Protein AF-A0A2N0KQB1-F1 (afdb_monomer_lite)

Radius of gyration: 25.18 Å; chains: 1; bounding box: 61×57×62 Å

Structure (mmCIF, N/CA/C/O backbone):
data_AF-A0A2N0KQB1-F1
#
_entry.id   AF-A0A2N0KQB1-F1
#
loop_
_atom_site.group_PDB
_atom_site.id
_atom_site.type_symbol
_atom_site.label_atom_id
_atom_site.label_alt_id
_atom_site.label_comp_id
_atom_site.label_asym_id
_atom_site.label_entity_id
_atom_site.label_seq_id
_atom_site.pdbx_PDB_ins_code
_atom_site.Cartn_x
_atom_site.Cartn_y
_atom_site.Cartn_z
_atom_site.occupancy
_atom_site.B_iso_or_equiv
_atom_site.auth_seq_id
_atom_site.auth_comp_id
_atom_site.auth_asym_id
_atom_site.auth_atom_id
_atom_site.pdbx_PDB_model_num
ATOM 1 N N . MET A 1 1 ? -44.706 -20.483 21.835 1.00 36.12 1 MET A N 1
ATOM 2 C CA . MET A 1 1 ? -44.426 -20.072 23.225 1.00 36.12 1 MET A CA 1
ATOM 3 C C . MET A 1 1 ? -43.318 -19.043 23.168 1.00 36.12 1 MET A C 1
ATOM 5 O O . MET A 1 1 ? -42.240 -19.328 22.676 1.00 36.12 1 MET A O 1
ATOM 9 N N . THR A 1 2 ? -43.700 -17.826 23.517 1.00 39.50 2 THR A N 1
ATOM 10 C CA . THR A 1 2 ? -42.968 -16.557 23.516 1.00 39.50 2 THR A CA 1
ATOM 11 C C . THR A 1 2 ? -41.917 -16.490 24.617 1.00 39.50 2 THR A C 1
ATOM 13 O O . THR A 1 2 ? -42.278 -16.836 25.734 1.00 39.50 2 THR A O 1
ATOM 16 N N . GLN A 1 3 ? -40.723 -15.963 24.325 1.00 34.34 3 GLN A N 1
ATOM 17 C CA . GLN A 1 3 ? -39.882 -15.049 25.136 1.00 34.34 3 GLN A CA 1
ATOM 18 C C . GLN A 1 3 ? -38.709 -14.622 24.227 1.00 34.34 3 GLN A C 1
ATOM 20 O O . GLN A 1 3 ? -38.193 -15.463 23.505 1.00 34.34 3 GLN A O 1
ATOM 25 N N . GLY A 1 4 ? -38.220 -13.390 24.140 1.00 28.53 4 GLY A N 1
ATOM 26 C CA . GLY A 1 4 ? -38.556 -12.108 24.743 1.00 28.53 4 GLY A CA 1
ATOM 27 C C . GLY A 1 4 ? -37.581 -11.099 24.120 1.00 28.53 4 GLY A C 1
ATOM 28 O O . GLY A 1 4 ? -36.379 -11.347 24.085 1.00 28.53 4 GLY A O 1
ATOM 29 N N . VAL A 1 5 ? -38.109 -10.020 23.550 1.00 35.59 5 VAL A N 1
ATOM 30 C CA . VAL A 1 5 ? -37.337 -8.898 23.003 1.00 35.59 5 VAL A CA 1
ATOM 31 C C . VAL A 1 5 ? -36.654 -8.188 24.173 1.00 35.59 5 VAL A C 1
ATOM 33 O O . VAL A 1 5 ? -37.343 -7.775 25.103 1.00 35.59 5 VAL A O 1
ATOM 36 N N . VAL A 1 6 ? -35.326 -8.048 24.143 1.00 33.69 6 VAL A N 1
ATOM 37 C CA . VAL A 1 6 ? -34.605 -7.140 25.048 1.00 33.69 6 VAL A CA 1
ATOM 38 C C . VAL A 1 6 ? -34.333 -5.856 24.277 1.00 33.69 6 VAL A C 1
ATOM 40 O O . VAL A 1 6 ? -33.402 -5.758 23.484 1.00 33.69 6 VAL A O 1
ATOM 43 N N . SER A 1 7 ? -35.223 -4.896 24.492 1.00 35.75 7 SER A N 1
ATOM 44 C CA . SER A 1 7 ? -35.049 -3.479 24.202 1.00 35.75 7 SER A CA 1
ATOM 45 C C . SER A 1 7 ? -33.906 -2.924 25.057 1.00 35.75 7 SER A C 1
ATOM 47 O O . SER A 1 7 ? -34.024 -2.869 26.280 1.00 35.75 7 SER A O 1
ATOM 49 N N . GLY A 1 8 ? -32.811 -2.526 24.413 1.00 29.34 8 GLY A N 1
ATOM 50 C CA . GLY A 1 8 ? -31.720 -1.758 25.011 1.00 29.34 8 GLY A CA 1
ATOM 51 C C . GLY A 1 8 ? -31.756 -0.307 24.541 1.00 29.34 8 GLY A C 1
ATOM 52 O O . GLY A 1 8 ? -30.810 0.156 23.919 1.00 29.34 8 GLY A O 1
ATOM 53 N N . GLU A 1 9 ? -32.859 0.397 24.789 1.00 43.22 9 GLU A N 1
ATOM 54 C CA . GLU A 1 9 ? -32.898 1.861 24.756 1.00 43.22 9 GLU A CA 1
ATOM 55 C C . GLU A 1 9 ? -32.740 2.352 26.194 1.00 43.22 9 GLU A C 1
ATOM 57 O O . GLU A 1 9 ? -33.656 2.150 26.983 1.00 43.22 9 GLU A O 1
ATOM 62 N N . SER A 1 10 ? -31.600 2.965 26.537 1.00 43.97 10 SER A N 1
ATOM 63 C CA . SER A 1 10 ? -31.513 4.072 27.511 1.00 43.97 10 SER A CA 1
ATOM 64 C C . SER A 1 10 ? -30.061 4.336 27.934 1.00 43.97 10 SER A C 1
ATOM 66 O O . SER A 1 10 ? -29.591 3.757 28.912 1.00 43.97 10 SER A O 1
ATOM 68 N N . SER A 1 11 ? -29.370 5.248 27.244 1.00 41.12 11 SER A N 1
ATOM 69 C CA . SER A 1 11 ? -28.324 6.085 27.875 1.00 41.12 11 SER A CA 1
ATOM 70 C C . SER A 1 11 ? -27.882 7.310 27.057 1.00 41.12 11 SER A C 1
ATOM 72 O O . SER A 1 11 ? -27.055 8.063 27.545 1.00 41.12 11 SER A O 1
ATOM 74 N N . ASN A 1 12 ? -28.423 7.572 25.859 1.00 51.03 12 ASN A N 1
ATOM 75 C CA . ASN A 1 12 ? -27.860 8.584 24.944 1.00 51.03 12 ASN A CA 1
ATOM 76 C C . ASN A 1 12 ? -28.598 9.946 24.916 1.00 51.03 12 ASN A C 1
ATOM 78 O O . ASN A 1 12 ? -28.389 10.745 24.007 1.00 51.03 12 ASN A O 1
ATOM 82 N N . SER A 1 13 ? -29.530 10.206 25.843 1.00 50.31 13 SER A N 1
ATOM 83 C CA . SER A 1 13 ? -30.326 11.450 25.828 1.00 50.31 13 SER A CA 1
ATOM 84 C C . SER A 1 13 ? -29.711 12.594 26.638 1.00 50.31 13 SER A C 1
ATOM 86 O O . SER A 1 13 ? -30.027 13.744 26.363 1.00 50.31 13 SER A O 1
ATOM 88 N N . GLY A 1 14 ? -28.865 12.295 27.631 1.00 55.00 14 GLY A N 1
ATOM 89 C CA . GLY A 1 14 ? -28.216 13.308 28.475 1.00 55.00 14 GLY A CA 1
ATOM 90 C C . GLY A 1 14 ? -27.102 14.049 27.736 1.00 55.00 14 GLY A C 1
ATOM 91 O O . GLY A 1 14 ? -27.142 15.271 27.634 1.00 55.00 14 GLY A O 1
ATOM 92 N N . ASP A 1 15 ? -26.186 13.296 27.126 1.00 62.34 15 ASP A N 1
ATOM 93 C CA . ASP A 1 15 ? -25.008 13.838 26.433 1.00 62.34 15 ASP A CA 1
ATOM 94 C C . ASP A 1 15 ? -25.387 14.721 25.231 1.00 62.34 15 ASP A C 1
ATOM 96 O O . ASP A 1 15 ? -24.723 15.708 24.925 1.00 62.34 15 ASP A O 1
ATOM 100 N N . ARG A 1 16 ? -26.506 14.411 24.564 1.00 65.81 16 ARG A N 1
ATOM 101 C CA . ARG A 1 16 ? -26.994 15.174 23.407 1.00 65.81 16 ARG A CA 1
ATOM 102 C C . ARG A 1 16 ? -27.535 16.557 23.767 1.00 65.81 16 ARG A C 1
ATOM 104 O O . ARG A 1 16 ? -27.381 17.473 22.964 1.00 65.81 16 ARG A O 1
ATOM 111 N N . GLU A 1 17 ? -28.156 16.719 24.935 1.00 69.19 17 GLU A N 1
ATOM 112 C CA . GLU A 1 17 ? -28.650 18.032 25.377 1.00 69.19 17 GLU A CA 1
ATOM 113 C C . GLU A 1 17 ? -27.510 18.916 25.902 1.00 69.19 17 GLU A C 1
ATOM 115 O O . GLU A 1 17 ? -27.497 20.113 25.627 1.00 69.19 17 GLU A O 1
ATOM 120 N N . GLU A 1 18 ? -26.501 18.336 26.558 1.00 76.00 18 GLU A N 1
ATOM 121 C CA . GLU A 1 18 ? -25.316 19.084 27.007 1.00 76.00 18 GLU A CA 1
ATOM 122 C C . GLU A 1 18 ? -24.511 19.640 25.817 1.00 76.00 18 GLU A C 1
ATOM 124 O O . GLU A 1 18 ? -24.230 20.838 25.748 1.00 76.00 18 GLU A O 1
ATOM 129 N N . ILE A 1 19 ? -24.249 18.807 24.802 1.00 73.50 19 ILE A N 1
ATOM 130 C CA . ILE A 1 19 ? -23.576 19.227 23.560 1.00 73.50 19 ILE A CA 1
ATOM 131 C C . ILE A 1 19 ? -24.385 20.306 22.829 1.00 73.50 19 ILE A C 1
ATOM 133 O O . ILE A 1 19 ? -23.821 21.255 22.279 1.00 73.50 19 ILE A O 1
ATOM 137 N N . ARG A 1 20 ? -25.717 20.189 22.824 1.00 77.06 20 ARG A N 1
ATOM 138 C CA . ARG A 1 20 ? -26.603 21.175 22.199 1.00 77.06 20 ARG A CA 1
ATOM 139 C C . ARG A 1 20 ? -26.461 22.547 22.850 1.00 77.06 20 ARG A C 1
ATOM 141 O O . ARG A 1 20 ? -26.372 23.543 22.131 1.00 77.06 20 ARG A O 1
ATOM 148 N N . GLU A 1 21 ? -26.419 22.606 24.179 1.00 80.38 21 GLU A N 1
ATOM 149 C CA . GLU A 1 21 ? -26.224 23.863 24.903 1.00 80.38 21 GLU A CA 1
ATOM 150 C C . GLU A 1 21 ? -24.864 24.501 24.604 1.00 80.38 21 GLU A C 1
ATOM 152 O O . GLU A 1 21 ? -24.783 25.716 24.402 1.00 80.38 21 GLU A O 1
ATOM 157 N N . ASP A 1 22 ? -23.803 23.700 24.533 1.00 81.62 22 ASP A N 1
ATOM 158 C CA . ASP A 1 22 ? -22.451 24.202 24.283 1.00 81.62 22 ASP A CA 1
ATOM 159 C C . ASP A 1 22 ? -22.266 24.711 22.849 1.00 81.62 22 ASP A C 1
ATOM 161 O O . ASP A 1 22 ? -21.673 25.775 22.637 1.00 81.62 22 ASP A O 1
ATOM 165 N N . VAL A 1 23 ? -22.848 24.025 21.860 1.00 79.25 23 VAL A N 1
ATOM 166 C CA . VAL A 1 23 ? -22.847 24.479 20.461 1.00 79.25 23 VAL A CA 1
ATOM 167 C C . VAL A 1 23 ? -23.641 25.777 20.306 1.00 79.25 23 VAL A C 1
ATOM 169 O O . VAL A 1 23 ? -23.183 26.694 19.623 1.00 79.25 23 VAL A O 1
ATOM 172 N N . VAL A 1 24 ? -24.798 25.906 20.968 1.00 82.44 24 VAL A N 1
ATOM 173 C CA . VAL A 1 24 ? -25.589 27.148 20.937 1.00 82.44 24 VAL A CA 1
ATOM 174 C C . VAL A 1 24 ? -24.800 28.312 21.543 1.00 82.44 24 VAL A C 1
ATOM 176 O O . VAL A 1 24 ? -24.679 29.351 20.894 1.00 82.44 24 VAL A O 1
ATOM 179 N N . LYS A 1 25 ? -24.173 28.129 22.714 1.00 84.06 25 LYS A N 1
ATOM 180 C CA . LYS A 1 25 ? -23.324 29.163 23.339 1.00 84.06 25 LYS A CA 1
ATOM 181 C C . LYS A 1 25 ? -22.160 29.575 22.435 1.00 84.06 25 LYS A C 1
ATOM 183 O O . LYS A 1 25 ? -21.855 30.764 22.324 1.00 84.06 25 LYS A O 1
ATOM 188 N N . ALA A 1 26 ? -21.513 28.614 21.773 1.00 83.94 26 ALA A N 1
ATOM 189 C CA . ALA A 1 26 ? -20.423 28.893 20.845 1.00 83.94 26 ALA A CA 1
ATOM 190 C C . ALA A 1 26 ? -20.900 29.717 19.638 1.00 83.94 26 ALA A C 1
ATOM 192 O O . ALA A 1 26 ? -20.268 30.716 19.295 1.00 83.94 26 ALA A O 1
ATOM 193 N N . LEU A 1 27 ? -22.035 29.365 19.031 1.00 81.62 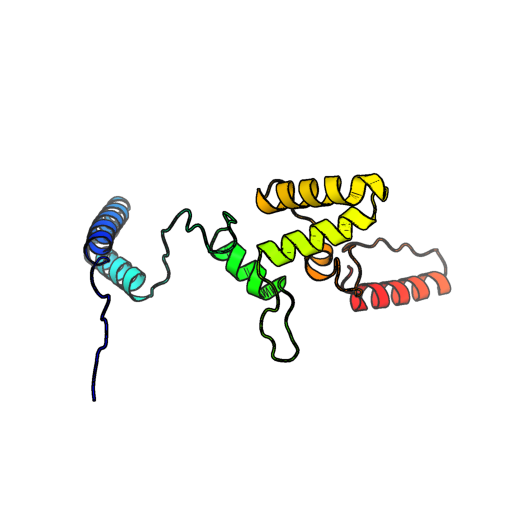27 LEU A N 1
ATOM 194 C CA . LEU A 1 27 ? -22.600 30.093 17.889 1.00 81.62 27 LEU A CA 1
ATOM 195 C C . LEU A 1 27 ? -23.044 31.514 18.268 1.00 81.62 27 LEU A C 1
ATOM 197 O O . LEU A 1 27 ? -22.769 32.466 17.532 1.00 81.62 27 LEU A O 1
ATOM 201 N N . GLU A 1 28 ? -23.653 31.680 19.441 1.00 84.62 28 GLU A N 1
ATOM 202 C CA . GLU A 1 28 ? -24.028 32.995 19.968 1.00 84.62 28 GLU A CA 1
ATOM 203 C C . GLU A 1 28 ? -22.799 33.876 20.233 1.00 84.62 28 GLU A C 1
ATOM 205 O O . GLU A 1 28 ? -22.821 35.070 19.929 1.00 84.62 28 GLU A O 1
ATOM 210 N N . SER A 1 29 ? -21.688 33.295 20.705 1.00 83.00 29 SER A N 1
ATOM 211 C CA . SER A 1 29 ? -20.432 34.030 20.932 1.00 83.00 29 SER A CA 1
ATOM 212 C C . SER A 1 29 ? -19.804 34.606 19.653 1.00 83.00 29 SER A C 1
ATOM 214 O O . SER A 1 29 ? -19.062 35.586 19.717 1.00 83.00 29 SER A O 1
ATOM 216 N N . VAL A 1 30 ? -20.143 34.044 18.487 1.00 85.44 30 VAL A N 1
ATOM 217 C CA . VAL A 1 30 ? -19.701 34.510 17.159 1.00 85.44 30 VAL A CA 1
ATOM 218 C C . VAL A 1 30 ? -20.743 35.448 16.515 1.00 85.44 30 VAL A C 1
ATOM 220 O O . VAL A 1 30 ? -20.554 35.936 15.402 1.00 85.44 30 VAL A O 1
ATOM 223 N N . GLY A 1 31 ? -21.829 35.770 17.231 1.00 83.56 31 GLY A N 1
ATOM 224 C CA . GLY A 1 31 ? -22.858 36.724 16.806 1.00 83.56 31 GLY A CA 1
ATOM 225 C C . GLY A 1 31 ? -23.996 36.116 15.985 1.00 83.56 31 GLY A C 1
ATOM 226 O O . GLY A 1 31 ? -24.745 36.857 15.345 1.00 83.56 31 GLY A O 1
ATOM 227 N N . VAL A 1 32 ? -24.149 34.789 15.985 1.00 83.06 32 VAL A N 1
ATOM 228 C CA . VAL A 1 32 ? -25.314 34.129 15.383 1.00 83.06 32 VAL A CA 1
ATOM 229 C C . VAL A 1 32 ? -26.519 34.321 16.305 1.00 83.06 32 VAL A C 1
ATOM 231 O O . VAL A 1 32 ? -26.445 34.052 17.500 1.00 83.06 32 VAL A O 1
ATOM 234 N N . SER A 1 33 ? -27.646 34.792 15.767 1.00 79.94 33 SER A N 1
ATOM 235 C CA . SER A 1 33 ? -28.880 34.962 16.547 1.00 79.94 33 SER A CA 1
ATOM 236 C C . SER A 1 33 ? -29.386 33.624 17.093 1.00 79.94 33 SER A C 1
ATOM 238 O O . SER A 1 33 ? -29.412 32.647 16.341 1.00 79.94 33 SER A O 1
ATOM 240 N N . GLY A 1 34 ? -29.874 33.602 18.337 1.00 74.69 34 GLY A N 1
ATOM 241 C CA . GLY A 1 34 ? -30.288 32.378 19.038 1.00 74.69 34 GLY A CA 1
ATOM 242 C C . GLY A 1 34 ? -31.294 31.499 18.282 1.00 74.69 34 GLY A C 1
ATOM 243 O O . GLY A 1 34 ? -31.187 30.278 18.320 1.00 74.69 34 GLY A O 1
ATOM 244 N N . GLU A 1 35 ? -32.213 32.085 17.504 1.00 76.38 35 GLU A N 1
ATOM 245 C CA . GLU A 1 35 ? -33.152 31.317 16.664 1.00 76.38 35 GLU A CA 1
ATOM 246 C C . GLU A 1 35 ? -32.443 30.543 15.540 1.00 76.38 35 GLU A C 1
ATOM 248 O O . GLU A 1 35 ? -32.752 29.380 15.283 1.00 76.38 35 GLU A O 1
ATOM 253 N N . VAL A 1 36 ? -31.455 31.171 14.898 1.00 75.12 36 VAL A N 1
ATOM 254 C CA . VAL A 1 36 ? -30.655 30.558 13.828 1.00 75.12 36 VAL A CA 1
ATOM 255 C C . VAL A 1 36 ? -29.680 29.537 14.409 1.00 75.12 36 VAL A C 1
ATOM 257 O O . VAL A 1 36 ? -29.520 28.465 13.831 1.00 75.12 36 VAL A O 1
ATOM 260 N N . ALA A 1 37 ? -29.078 29.827 15.566 1.00 77.00 37 ALA A N 1
ATOM 261 C CA . ALA A 1 37 ? -28.216 28.884 16.272 1.00 77.00 37 ALA A CA 1
ATOM 262 C C . ALA A 1 37 ? -28.993 27.618 16.667 1.00 77.00 37 ALA A C 1
ATOM 264 O O . ALA A 1 37 ? -28.566 26.514 16.346 1.00 77.00 37 ALA A O 1
ATOM 265 N N . ALA A 1 38 ? -30.180 27.765 17.263 1.00 74.56 38 ALA A N 1
ATOM 266 C CA . ALA A 1 38 ? -31.028 26.637 17.642 1.00 74.56 38 ALA A CA 1
ATOM 267 C C . ALA A 1 38 ? -31.496 25.815 16.429 1.00 74.56 38 ALA A C 1
ATOM 269 O O . ALA A 1 38 ? -31.471 24.586 16.476 1.00 74.56 38 ALA A O 1
ATOM 270 N N . ALA A 1 39 ? -31.888 26.472 15.331 1.00 75.44 39 ALA A N 1
ATOM 271 C CA . ALA A 1 39 ? -32.291 25.788 14.103 1.00 75.44 39 ALA A CA 1
ATOM 272 C C . ALA A 1 39 ? -31.130 25.002 13.468 1.00 75.44 39 ALA A C 1
ATOM 274 O O . ALA A 1 39 ? -31.322 23.861 13.040 1.00 75.44 39 ALA A O 1
ATOM 275 N N . LEU A 1 40 ? -29.923 25.578 13.445 1.00 71.00 40 LEU A N 1
ATOM 276 C CA . LEU A 1 40 ? -28.731 24.929 12.903 1.00 71.00 40 LEU A CA 1
ATOM 277 C C . LEU A 1 40 ? -28.319 23.729 13.762 1.00 71.00 40 LEU A C 1
ATOM 279 O O . LEU A 1 40 ? -28.100 22.649 13.223 1.00 71.00 40 LEU A O 1
ATOM 283 N N . THR A 1 41 ? -28.294 23.881 15.089 1.00 75.06 41 THR A N 1
ATOM 284 C CA . THR A 1 41 ? -27.963 22.788 16.012 1.00 75.06 41 THR A CA 1
ATOM 285 C C . THR A 1 41 ? -28.976 21.647 15.921 1.00 75.06 41 THR A C 1
ATOM 287 O O . THR A 1 41 ? -28.574 20.490 15.865 1.00 75.06 41 THR A O 1
ATOM 290 N N . ASN A 1 42 ? -30.279 21.945 15.825 1.00 75.19 42 ASN A N 1
ATOM 291 C CA . ASN A 1 42 ? -31.305 20.915 15.614 1.00 75.19 42 ASN A CA 1
ATOM 292 C C . ASN A 1 42 ? -31.095 20.181 14.289 1.00 75.19 42 ASN A C 1
ATOM 294 O O . ASN A 1 42 ? -31.122 18.959 14.264 1.00 75.19 42 ASN A O 1
ATOM 298 N N . THR A 1 43 ? -30.812 20.917 13.211 1.00 74.12 43 THR A N 1
ATOM 299 C CA . THR A 1 43 ? -30.548 20.321 11.893 1.00 74.12 43 THR A CA 1
ATOM 300 C C . THR A 1 43 ? -29.315 19.418 11.934 1.00 74.12 43 THR A C 1
ATOM 302 O O . THR A 1 43 ? -29.347 18.314 11.406 1.00 74.12 43 THR A O 1
ATOM 305 N N . ILE A 1 44 ? -28.243 19.851 12.600 1.00 69.69 44 ILE A N 1
ATOM 306 C CA . ILE A 1 44 ? -27.004 19.081 12.758 1.00 69.69 44 ILE A CA 1
ATOM 307 C C . ILE A 1 44 ? -27.259 17.795 13.560 1.00 69.69 44 ILE A C 1
ATOM 309 O O . ILE A 1 44 ? -26.864 16.714 13.126 1.00 69.69 44 ILE A O 1
ATOM 313 N N . LEU A 1 45 ? -27.977 17.887 14.684 1.00 68.69 45 LEU A N 1
ATOM 314 C CA . LEU A 1 45 ? -28.296 16.739 15.539 1.00 68.69 45 LEU A CA 1
ATOM 315 C C . LEU A 1 45 ? -29.293 15.762 14.887 1.00 68.69 45 LEU 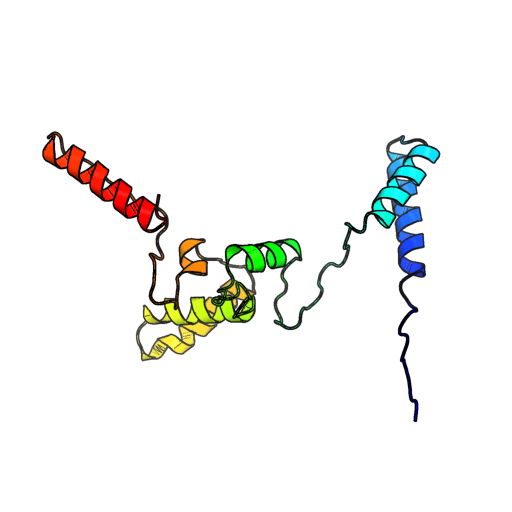A C 1
ATOM 317 O O . LEU A 1 45 ? -29.180 14.554 15.092 1.00 68.69 45 LEU A O 1
ATOM 321 N N . GLU A 1 46 ? -30.241 16.261 14.089 1.00 67.38 46 GLU A N 1
ATOM 322 C CA . GLU A 1 46 ? -31.199 15.448 13.325 1.00 67.38 46 GLU A CA 1
ATOM 323 C C . GLU A 1 46 ? -30.570 14.818 12.074 1.00 67.38 46 GLU A C 1
ATOM 325 O O . GLU A 1 46 ? -30.942 13.707 11.701 1.00 67.38 46 GLU A O 1
ATOM 330 N N . SER A 1 47 ? -29.597 15.489 11.446 1.00 60.34 47 SER A N 1
ATOM 331 C CA . SER A 1 47 ? -28.887 14.981 10.262 1.00 60.34 47 SER A CA 1
ATOM 332 C C . SER A 1 47 ? -27.936 13.816 10.558 1.00 60.34 47 SER A C 1
ATOM 334 O O . SER A 1 47 ? -27.541 13.110 9.637 1.00 60.34 47 SER A O 1
ATOM 336 N N . GLY A 1 48 ? -27.609 13.566 11.833 1.00 53.44 48 GLY A N 1
ATOM 337 C CA . GLY A 1 48 ? -26.876 12.373 12.266 1.00 53.44 48 GLY A CA 1
ATOM 338 C C . GLY A 1 48 ? -25.390 12.321 11.886 1.00 53.44 48 GLY A C 1
ATOM 339 O O . GLY A 1 48 ? -24.784 11.268 12.043 1.00 53.44 48 GLY A O 1
ATOM 340 N N . GLU A 1 49 ? -24.788 13.420 11.419 1.00 51.03 49 GLU A N 1
ATOM 341 C CA . GLU A 1 49 ? -23.432 13.424 10.832 1.00 51.03 49 GLU A CA 1
ATOM 342 C C . GLU A 1 49 ? -22.325 14.018 11.721 1.00 51.03 49 GLU A C 1
ATOM 344 O O . GLU A 1 49 ? -21.286 14.444 11.218 1.00 51.03 49 GLU A O 1
ATOM 349 N N . ILE A 1 50 ? -22.484 14.028 13.047 1.00 48.34 50 ILE A N 1
ATOM 350 C CA . ILE A 1 50 ? -21.345 14.307 13.934 1.00 48.34 50 ILE A CA 1
ATOM 351 C C . ILE A 1 50 ? -21.190 13.177 14.948 1.00 48.34 50 ILE A C 1
ATOM 353 O O . ILE A 1 50 ? -21.779 13.200 16.028 1.00 48.34 50 ILE A O 1
ATOM 357 N N . ASP A 1 51 ? -20.379 12.187 14.580 1.00 49.09 51 ASP A N 1
ATOM 358 C CA . ASP A 1 51 ? -19.795 11.246 15.532 1.00 49.09 51 ASP A CA 1
ATOM 359 C C . ASP A 1 51 ? -18.610 11.944 16.213 1.00 49.09 51 ASP A C 1
ATOM 361 O O . ASP A 1 51 ? -17.525 12.082 15.646 1.00 49.09 51 ASP A O 1
ATOM 365 N N . VAL A 1 52 ? -18.846 12.484 17.410 1.00 46.81 52 VAL A N 1
ATOM 366 C CA . VAL A 1 52 ? -17.772 12.929 18.305 1.00 46.81 52 VAL A CA 1
ATOM 367 C C . VAL A 1 52 ? -17.452 11.762 19.231 1.00 46.81 52 VAL A C 1
ATOM 369 O O . VAL A 1 52 ? -17.833 11.759 20.399 1.00 46.81 52 VAL A O 1
ATOM 372 N N . SER A 1 53 ? -16.772 10.742 18.716 1.00 46.28 53 SER A N 1
ATOM 373 C CA . SER A 1 53 ? -16.131 9.747 19.570 1.00 46.28 53 SER A CA 1
ATOM 374 C C . SER A 1 53 ? -14.674 9.555 19.161 1.00 46.28 53 SER A C 1
ATOM 376 O O . SER A 1 53 ? -14.299 8.691 18.375 1.00 46.28 53 SER A O 1
ATOM 378 N N . ASP A 1 54 ? -13.818 10.400 19.744 1.00 50.97 54 ASP A N 1
ATOM 379 C CA . ASP A 1 54 ? -12.385 10.146 19.780 1.00 50.97 54 ASP A CA 1
ATOM 380 C C . ASP A 1 54 ? -12.158 8.800 20.489 1.00 50.97 54 ASP A C 1
ATOM 382 O O . ASP A 1 54 ? -12.358 8.655 21.697 1.00 50.97 54 ASP A O 1
ATOM 386 N N . ASN A 1 55 ? -11.693 7.830 19.699 1.00 50.34 55 ASN A N 1
ATOM 387 C CA . ASN A 1 55 ? -11.145 6.542 20.113 1.00 50.34 55 ASN A CA 1
ATOM 388 C C . ASN A 1 55 ? -12.171 5.451 20.488 1.00 50.34 55 ASN A C 1
ATOM 390 O O . ASN A 1 55 ? -12.101 4.847 21.562 1.00 50.34 55 ASN A O 1
ATOM 394 N N . GLN A 1 56 ? -13.065 5.097 19.559 1.00 51.25 56 GLN A N 1
ATOM 395 C CA . GLN A 1 56 ? -13.640 3.751 19.576 1.00 51.25 56 GLN A CA 1
ATOM 396 C C . GLN A 1 56 ? -12.533 2.739 19.246 1.00 51.25 56 GLN A C 1
ATOM 398 O O . GLN A 1 56 ? -11.992 2.705 18.143 1.00 51.25 56 GLN A O 1
ATOM 403 N N . ILE A 1 57 ? -12.154 1.904 20.216 1.00 49.38 57 ILE A N 1
ATOM 404 C CA . ILE A 1 57 ? -11.365 0.703 19.929 1.00 49.38 57 ILE A CA 1
ATOM 405 C C . ILE A 1 57 ? -12.321 -0.264 19.230 1.00 49.38 57 ILE A C 1
ATOM 407 O O . ILE A 1 57 ? -13.109 -0.951 19.881 1.00 49.38 57 ILE A O 1
ATOM 411 N N . HIS A 1 58 ? -12.301 -0.273 17.898 1.00 59.06 58 HIS A N 1
ATOM 412 C CA . HIS A 1 58 ? -13.059 -1.253 17.127 1.00 59.06 58 HIS A CA 1
ATOM 413 C C . HIS A 1 58 ? -12.441 -2.648 17.309 1.00 59.06 58 HIS A C 1
ATOM 415 O O . HIS A 1 58 ? -11.316 -2.798 17.791 1.00 59.06 58 HIS A O 1
ATOM 421 N N . SER A 1 59 ? -13.186 -3.692 16.939 1.00 60.19 59 SER A N 1
ATOM 422 C CA . SER A 1 59 ? -12.829 -5.097 17.192 1.00 60.19 59 SER A CA 1
ATOM 423 C C . SER A 1 59 ? -11.480 -5.548 16.615 1.00 60.19 59 SER A C 1
ATOM 425 O O . SER A 1 59 ? -10.981 -6.589 17.027 1.00 60.19 59 SER A O 1
ATOM 427 N N . ASP A 1 60 ? -10.904 -4.776 15.691 1.00 65.75 60 ASP A N 1
ATOM 428 C CA . ASP A 1 60 ? -9.606 -5.013 15.046 1.00 65.75 60 ASP A CA 1
ATOM 429 C C . ASP A 1 60 ? -8.405 -4.447 15.832 1.00 65.75 60 ASP A C 1
ATOM 431 O O . ASP A 1 60 ? -7.268 -4.519 15.376 1.00 65.75 60 ASP A O 1
ATOM 435 N N . GLY A 1 61 ? -8.629 -3.851 17.011 1.00 71.38 61 GLY A N 1
ATOM 436 C CA . GLY A 1 61 ? -7.558 -3.396 17.904 1.00 71.38 61 GLY A CA 1
ATOM 437 C C . GLY A 1 61 ? -6.737 -2.208 17.384 1.00 71.38 61 GLY A C 1
ATOM 438 O O . GLY A 1 61 ? -5.723 -1.862 17.995 1.00 71.38 61 GLY A O 1
ATOM 439 N N . LEU A 1 62 ? -7.156 -1.569 16.286 1.00 86.25 62 LEU A N 1
ATOM 440 C CA . LEU A 1 62 ? -6.464 -0.432 15.679 1.00 86.25 62 LEU A CA 1
ATOM 441 C C . LEU A 1 62 ? -7.103 0.903 16.092 1.00 86.25 62 LEU A C 1
ATOM 443 O O . LEU A 1 62 ? -8.319 1.086 16.010 1.00 86.25 62 LEU A O 1
ATOM 447 N N . SER A 1 63 ? -6.273 1.881 16.464 1.00 87.75 63 SER A N 1
ATOM 448 C CA . SER A 1 63 ? -6.713 3.264 16.706 1.00 87.75 63 SER A CA 1
ATOM 449 C C . SER A 1 63 ? -6.773 4.022 15.371 1.00 87.75 63 SER A C 1
ATOM 451 O O . SER A 1 63 ? -5.862 4.761 15.002 1.00 87.75 63 SER A O 1
ATOM 453 N N . LEU A 1 64 ? -7.824 3.750 14.592 1.00 88.69 64 LEU A N 1
ATOM 454 C CA . LEU A 1 64 ? -8.129 4.409 13.317 1.00 88.69 64 LEU A CA 1
ATOM 455 C C . LEU A 1 64 ? -9.371 5.284 13.476 1.00 88.69 64 LEU A C 1
ATOM 457 O O . LEU A 1 64 ? -10.349 4.832 14.066 1.00 88.69 64 LEU A O 1
ATOM 461 N N . SER A 1 65 ? -9.352 6.485 12.891 1.00 90.94 65 SER A N 1
ATOM 462 C CA . SER A 1 65 ? -10.542 7.339 12.804 1.00 90.94 65 SER A CA 1
ATOM 463 C C . SER A 1 65 ? -11.597 6.751 11.865 1.00 90.94 65 SER A C 1
ATOM 465 O O . SER A 1 65 ? -11.267 5.997 10.943 1.00 90.94 65 SER A O 1
ATOM 467 N N . ASP A 1 66 ? -12.854 7.161 12.023 1.00 88.69 66 ASP A N 1
ATOM 468 C CA . ASP A 1 66 ? -13.958 6.677 11.184 1.00 88.69 66 ASP A CA 1
ATOM 469 C C . ASP A 1 66 ? -13.734 6.958 9.702 1.00 88.69 66 ASP A C 1
ATOM 471 O O . ASP A 1 66 ? -13.967 6.100 8.853 1.00 88.69 66 ASP A O 1
ATOM 475 N N . ASN A 1 67 ? -13.181 8.129 9.371 1.00 92.19 67 ASN A N 1
ATOM 476 C CA . ASN A 1 67 ? -12.826 8.448 7.992 1.00 92.19 67 ASN A CA 1
ATOM 477 C C . ASN A 1 67 ? -11.731 7.512 7.451 1.00 92.19 67 ASN A C 1
ATOM 479 O O . ASN A 1 67 ? -11.811 7.059 6.309 1.00 92.19 67 ASN A O 1
ATOM 483 N N . ALA A 1 68 ? -10.716 7.183 8.258 1.00 92.38 68 ALA A N 1
ATOM 484 C CA . ALA A 1 68 ? -9.688 6.230 7.846 1.00 92.38 68 ALA A CA 1
ATOM 485 C C . ALA A 1 68 ? -10.294 4.841 7.600 1.00 92.38 68 ALA A C 1
ATOM 487 O O . ALA A 1 68 ? -9.986 4.211 6.587 1.00 92.38 68 ALA A O 1
ATOM 488 N N . ARG A 1 69 ? -11.206 4.398 8.472 1.00 91.44 69 ARG A N 1
ATOM 489 C CA . ARG A 1 69 ? -11.932 3.127 8.331 1.00 91.44 69 ARG A CA 1
ATOM 490 C C . ARG A 1 69 ? -12.794 3.102 7.082 1.00 91.44 69 ARG A C 1
ATOM 492 O O . ARG A 1 69 ? -12.689 2.168 6.292 1.00 91.44 69 ARG A O 1
ATOM 499 N N . PHE A 1 70 ? -13.559 4.163 6.856 1.00 92.94 70 PHE A N 1
ATOM 500 C CA . PHE A 1 70 ? -14.367 4.333 5.658 1.00 92.94 70 PHE A CA 1
ATOM 501 C C . PHE A 1 70 ? -13.509 4.250 4.388 1.00 92.94 70 PHE A C 1
ATOM 503 O O . PHE A 1 70 ? -13.820 3.490 3.470 1.00 92.94 70 PHE A O 1
ATOM 510 N N . ILE A 1 71 ? -12.387 4.974 4.333 1.00 95.00 71 ILE A N 1
ATOM 511 C CA . ILE A 1 71 ? -11.479 4.948 3.178 1.00 95.00 71 ILE A CA 1
ATOM 512 C C . ILE A 1 71 ? -10.872 3.552 2.984 1.00 95.00 71 ILE A C 1
ATOM 514 O O . ILE A 1 71 ? -10.829 3.066 1.850 1.00 95.00 71 ILE A O 1
ATOM 518 N N . ILE A 1 72 ? -10.423 2.901 4.062 1.00 94.88 72 ILE A N 1
ATOM 519 C CA . ILE A 1 72 ? -9.882 1.536 4.026 1.00 94.88 72 ILE A CA 1
ATOM 520 C C . ILE A 1 72 ? -10.895 0.566 3.442 1.00 94.88 72 ILE A C 1
ATOM 522 O O . ILE A 1 72 ? -10.587 -0.117 2.462 1.00 94.88 72 ILE A O 1
ATOM 526 N N . GLU A 1 73 ? -12.119 0.578 3.953 1.00 93.31 73 GLU A N 1
ATOM 527 C CA . GLU A 1 73 ? -13.183 -0.295 3.480 1.00 93.31 73 GLU A CA 1
ATOM 528 C C . GLU A 1 73 ? -13.518 -0.056 2.005 1.00 93.31 73 GLU A C 1
ATOM 530 O O . GLU A 1 73 ? -13.667 -1.004 1.228 1.00 93.31 73 GLU A O 1
ATOM 535 N N . LYS A 1 74 ? -13.615 1.207 1.580 1.00 93.00 74 LYS A N 1
ATOM 536 C CA . LYS A 1 74 ? -14.008 1.537 0.204 1.00 93.00 74 LYS A CA 1
ATOM 537 C C . LYS A 1 74 ? -12.901 1.330 -0.826 1.00 93.00 74 LYS A C 1
ATOM 539 O O . LYS A 1 74 ? -13.225 1.149 -1.999 1.00 93.00 74 LYS A O 1
ATOM 544 N N . ARG A 1 75 ? -11.623 1.401 -0.442 1.00 93.69 75 ARG A N 1
ATOM 545 C CA . ARG A 1 75 ? -10.509 1.495 -1.408 1.00 93.69 75 ARG A CA 1
ATOM 546 C C . ARG A 1 75 ? -9.461 0.396 -1.286 1.00 93.69 75 ARG A C 1
ATOM 548 O O . ARG A 1 75 ? -8.811 0.115 -2.290 1.00 93.69 75 ARG A O 1
ATOM 555 N N . TYR A 1 76 ? -9.264 -0.180 -0.102 1.00 95.69 76 TYR A N 1
ATOM 556 C CA . TYR A 1 76 ? -8.084 -1.001 0.186 1.00 95.69 76 TYR A CA 1
ATOM 557 C C . TYR A 1 76 ? -8.398 -2.443 0.585 1.00 95.69 76 TYR A C 1
ATOM 559 O O . TYR A 1 76 ? -7.597 -3.324 0.274 1.00 95.69 76 TYR A O 1
ATOM 567 N N . LEU A 1 77 ? -9.539 -2.701 1.234 1.00 95.69 77 LEU A N 1
ATOM 568 C CA . LEU A 1 77 ? -9.932 -4.069 1.573 1.00 95.69 77 LEU A CA 1
ATOM 569 C C . LEU A 1 77 ? -10.210 -4.875 0.305 1.00 95.69 77 LEU A C 1
ATOM 571 O O . LEU A 1 77 ? -10.920 -4.428 -0.603 1.00 95.69 77 LEU A O 1
ATOM 575 N N . ARG A 1 78 ? -9.678 -6.096 0.260 1.00 94.25 78 ARG A N 1
ATOM 576 C CA . ARG A 1 78 ? -10.047 -7.067 -0.765 1.00 94.25 78 ARG A CA 1
ATOM 577 C C . ARG A 1 78 ? -11.521 -7.415 -0.660 1.00 94.25 78 ARG A C 1
ATOM 579 O O . ARG A 1 78 ? -12.070 -7.501 0.435 1.00 94.25 78 ARG A O 1
ATOM 586 N N . ARG A 1 79 ? -12.129 -7.653 -1.817 1.00 93.31 79 ARG A N 1
ATOM 587 C CA . ARG A 1 79 ? -13.530 -8.041 -1.943 1.00 93.31 79 ARG A CA 1
ATOM 588 C C . ARG A 1 79 ? -13.651 -9.364 -2.684 1.00 93.31 79 ARG A C 1
ATOM 590 O O . ARG A 1 79 ? -12.786 -9.696 -3.500 1.00 93.31 79 ARG A O 1
ATOM 597 N N . ASP A 1 80 ? -14.688 -10.116 -2.352 1.00 92.88 80 ASP A N 1
ATOM 598 C CA . ASP A 1 80 ? -15.058 -11.337 -3.059 1.00 92.88 80 ASP A CA 1
ATOM 599 C C . ASP A 1 80 ? -15.822 -11.021 -4.360 1.00 92.88 80 ASP A C 1
ATOM 601 O O . ASP A 1 80 ? -16.003 -9.860 -4.738 1.00 92.88 80 ASP A O 1
ATOM 605 N N . ASP A 1 81 ? -16.284 -12.065 -5.051 1.00 93.50 81 ASP A N 1
ATOM 606 C CA . ASP A 1 81 ? -17.055 -11.929 -6.294 1.00 93.50 81 ASP A CA 1
ATOM 607 C C . ASP A 1 81 ? -18.436 -11.273 -6.080 1.00 93.50 81 ASP A C 1
ATOM 609 O O . ASP A 1 81 ? -19.030 -10.768 -7.033 1.00 93.50 81 ASP A O 1
ATOM 613 N N . ASN A 1 82 ? -18.941 -11.251 -4.841 1.00 92.62 82 ASN A N 1
ATOM 614 C CA . ASN A 1 82 ? -20.184 -10.570 -4.468 1.00 92.62 82 ASN A CA 1
ATOM 615 C C . ASN A 1 82 ? -19.946 -9.100 -4.095 1.00 92.62 82 ASN A C 1
ATOM 617 O O . ASN A 1 82 ? -20.902 -8.351 -3.901 1.00 92.62 82 ASN A O 1
ATOM 621 N N . GLY A 1 83 ? -18.683 -8.676 -4.024 1.00 89.56 83 GLY A N 1
ATOM 622 C CA . GLY A 1 83 ? -18.293 -7.335 -3.628 1.00 89.56 83 GLY A CA 1
ATOM 623 C C . GLY A 1 83 ? -18.197 -7.142 -2.118 1.00 89.56 83 GLY A C 1
ATOM 624 O O . GLY A 1 83 ? -18.034 -6.002 -1.696 1.00 89.56 83 GLY A O 1
ATOM 625 N N . GLU A 1 84 ? -18.246 -8.193 -1.303 1.00 92.75 84 GLU A N 1
ATOM 626 C CA . GLU A 1 84 ? -18.145 -8.093 0.155 1.00 92.75 84 GLU A CA 1
ATOM 627 C C . GLU A 1 84 ? -16.679 -8.115 0.617 1.00 92.75 84 GLU A C 1
ATOM 629 O O . GLU A 1 84 ? -15.876 -8.866 0.051 1.00 92.75 84 GLU A O 1
ATOM 634 N N . PRO A 1 85 ? -16.282 -7.303 1.621 1.00 93.38 85 PRO A N 1
ATOM 635 C CA . PRO A 1 85 ? -14.921 -7.322 2.149 1.00 93.38 85 PRO A CA 1
ATOM 636 C C . PRO A 1 85 ? -14.526 -8.703 2.692 1.00 93.38 85 PRO A C 1
ATOM 638 O O . PRO A 1 85 ? -15.227 -9.287 3.514 1.00 93.38 85 PRO A O 1
ATOM 641 N N . THR A 1 86 ? -13.373 -9.215 2.260 1.00 94.62 86 THR A N 1
ATOM 642 C CA . THR A 1 86 ? -12.827 -10.517 2.698 1.00 94.62 86 THR A CA 1
ATOM 643 C C . THR A 1 86 ? -11.804 -10.403 3.826 1.00 94.62 86 THR A C 1
ATOM 645 O O . THR A 1 86 ? -11.326 -11.412 4.334 1.00 94.62 86 THR A O 1
ATOM 648 N N . GLU A 1 87 ? -11.404 -9.182 4.162 1.00 94.44 87 GLU A N 1
ATOM 649 C CA . GLU A 1 87 ? -10.453 -8.856 5.225 1.00 94.44 87 GLU A CA 1
ATOM 650 C C . GLU A 1 87 ? -10.892 -7.548 5.896 1.00 94.44 87 GLU A C 1
ATOM 652 O O . GLU A 1 87 ? -11.638 -6.778 5.291 1.00 94.44 87 GLU A O 1
ATOM 657 N N . ASP A 1 88 ? -10.431 -7.300 7.120 1.00 94.06 88 ASP A N 1
ATOM 658 C CA . ASP A 1 88 ? -10.577 -6.034 7.842 1.00 94.06 88 ASP A CA 1
ATOM 659 C C . ASP A 1 88 ? -9.264 -5.222 7.810 1.00 94.06 88 ASP A C 1
ATOM 661 O O . ASP A 1 88 ? -8.318 -5.565 7.094 1.00 94.06 88 ASP A O 1
ATOM 665 N N . ALA A 1 89 ? -9.198 -4.106 8.544 1.00 94.81 89 ALA A N 1
ATOM 666 C CA . ALA A 1 89 ? -8.019 -3.239 8.539 1.00 94.81 89 ALA A CA 1
ATOM 667 C C . ALA A 1 89 ? -6.774 -3.923 9.138 1.00 94.81 89 ALA A C 1
ATOM 669 O O . ALA A 1 89 ? -5.673 -3.759 8.605 1.00 94.81 89 ALA A O 1
ATOM 670 N N . GLU A 1 90 ? -6.932 -4.728 10.197 1.00 95.00 90 GLU A N 1
ATOM 671 C CA . GLU A 1 90 ? -5.831 -5.537 10.735 1.00 95.00 90 GLU A CA 1
ATOM 672 C C . GLU A 1 90 ? -5.370 -6.575 9.705 1.00 95.00 90 GLU A C 1
ATOM 674 O O . GLU A 1 90 ? -4.171 -6.679 9.434 1.00 95.00 90 GLU A O 1
ATOM 679 N N . GLY A 1 91 ? -6.305 -7.295 9.081 1.00 95.94 91 GLY A N 1
ATOM 680 C CA . GLY A 1 91 ? -6.033 -8.270 8.030 1.00 95.94 91 GLY A CA 1
ATOM 681 C C . GLY A 1 91 ? -5.278 -7.666 6.846 1.00 95.94 91 GLY A C 1
ATOM 682 O O . GLY A 1 91 ? -4.271 -8.231 6.412 1.00 95.94 91 GLY A O 1
ATOM 683 N N . LEU A 1 92 ? -5.686 -6.476 6.394 1.00 96.81 92 LEU A N 1
ATOM 684 C CA . LEU A 1 92 ? -4.983 -5.696 5.373 1.00 96.81 92 LEU A CA 1
ATOM 685 C C . LEU A 1 92 ? -3.525 -5.439 5.777 1.00 96.81 92 LEU A C 1
ATOM 687 O O . LEU A 1 92 ? -2.607 -5.732 5.006 1.00 96.81 92 LEU A O 1
ATOM 691 N N . PHE A 1 93 ? -3.287 -4.913 6.982 1.00 97.38 93 PHE A N 1
ATOM 692 C CA . PHE A 1 93 ? -1.928 -4.617 7.444 1.00 97.38 93 PHE A CA 1
ATOM 693 C C . PHE A 1 93 ? -1.092 -5.885 7.617 1.00 97.38 93 PHE A C 1
ATOM 695 O O . PHE A 1 93 ? 0.068 -5.899 7.211 1.00 97.38 93 PHE A O 1
ATOM 702 N N . ARG A 1 94 ? -1.667 -6.976 8.133 1.00 97.31 94 ARG A N 1
ATOM 703 C CA . ARG A 1 94 ? -0.995 -8.281 8.242 1.00 97.31 94 ARG A CA 1
ATOM 704 C C . ARG A 1 94 ? -0.597 -8.829 6.876 1.00 97.31 94 ARG A C 1
ATOM 706 O O . ARG A 1 94 ? 0.558 -9.208 6.687 1.00 97.31 94 ARG A O 1
ATOM 713 N N . ARG A 1 95 ? -1.517 -8.814 5.908 1.00 97.56 95 ARG A N 1
ATOM 714 C CA . ARG A 1 95 ? -1.260 -9.252 4.529 1.00 97.56 95 ARG A CA 1
ATOM 715 C C . ARG A 1 95 ? -0.105 -8.474 3.910 1.00 97.56 95 ARG A C 1
ATOM 717 O O . ARG A 1 95 ? 0.807 -9.078 3.346 1.00 97.56 95 ARG A O 1
ATOM 724 N N . VAL A 1 96 ? -0.144 -7.146 4.010 1.00 97.94 96 VAL A N 1
ATOM 725 C CA . VAL A 1 96 ? 0.893 -6.273 3.445 1.00 97.94 96 VAL A CA 1
ATOM 726 C C . VAL A 1 96 ? 2.235 -6.522 4.132 1.00 97.94 96 VAL A C 1
ATOM 728 O O . VAL A 1 96 ? 3.232 -6.721 3.442 1.00 97.94 96 VAL A O 1
ATOM 731 N N . SER A 1 97 ? 2.267 -6.588 5.465 1.00 98.06 97 SER A N 1
ATOM 732 C CA . SER A 1 97 ? 3.489 -6.869 6.225 1.00 98.06 97 SER A CA 1
ATOM 733 C C . SER A 1 97 ? 4.131 -8.189 5.840 1.00 98.06 97 SER A C 1
ATOM 735 O O . SER A 1 97 ? 5.334 -8.226 5.591 1.00 98.06 97 SER A O 1
ATOM 737 N N . SER A 1 98 ? 3.333 -9.256 5.764 1.00 97.81 98 SER A N 1
ATOM 738 C CA . SER A 1 98 ? 3.829 -10.589 5.429 1.00 97.81 98 SER A CA 1
ATOM 739 C C . SER A 1 98 ? 4.385 -10.618 4.008 1.00 97.81 98 SER A C 1
ATOM 741 O O . SER A 1 98 ? 5.500 -11.078 3.775 1.00 97.81 98 SER A O 1
ATOM 743 N N . ALA A 1 99 ? 3.668 -10.015 3.056 1.00 97.38 99 ALA A N 1
ATOM 744 C CA . ALA A 1 99 ? 4.105 -9.941 1.668 1.00 97.38 99 ALA A CA 1
ATOM 745 C C . ALA A 1 99 ? 5.402 -9.137 1.482 1.00 97.38 99 ALA A C 1
ATOM 747 O O . ALA A 1 99 ? 6.265 -9.549 0.709 1.00 97.38 99 ALA A O 1
ATOM 748 N N . VAL A 1 100 ? 5.556 -8.004 2.174 1.00 96.44 100 VAL A N 1
ATOM 749 C CA . VAL A 1 100 ? 6.776 -7.182 2.096 1.00 96.44 100 VAL A CA 1
ATOM 750 C C . VAL A 1 100 ? 7.949 -7.877 2.792 1.00 96.44 100 VAL A C 1
ATOM 752 O O . VAL A 1 100 ? 9.068 -7.839 2.282 1.00 96.44 100 VAL A O 1
ATOM 755 N N . ALA A 1 101 ? 7.701 -8.583 3.898 1.00 97.88 101 ALA A N 1
ATOM 756 C CA . ALA A 1 101 ? 8.720 -9.345 4.615 1.00 97.88 101 ALA A CA 1
ATOM 757 C C . ALA A 1 101 ? 9.348 -10.469 3.785 1.00 97.88 101 ALA A C 1
ATOM 759 O O . ALA A 1 101 ? 10.489 -10.832 4.051 1.00 97.88 101 ALA A O 1
ATOM 760 N N . LEU A 1 102 ? 8.688 -10.965 2.733 1.00 96.12 102 LEU A N 1
ATOM 761 C CA . LEU A 1 102 ? 9.293 -11.929 1.803 1.00 96.12 102 LEU A CA 1
ATOM 762 C C . LEU A 1 102 ? 10.549 -11.392 1.092 1.00 96.12 102 LEU A C 1
ATOM 764 O O . LEU A 1 102 ? 11.346 -12.185 0.593 1.00 96.12 102 LEU A O 1
ATOM 768 N N . GLY A 1 103 ? 10.739 -10.068 1.041 1.00 95.06 103 GLY A N 1
ATOM 769 C CA . GLY A 1 103 ? 11.962 -9.443 0.528 1.00 95.06 103 GLY A CA 1
ATOM 770 C C . GLY A 1 103 ? 13.167 -9.545 1.472 1.00 95.06 103 GLY A C 1
ATOM 771 O O . GLY A 1 103 ? 14.292 -9.276 1.053 1.00 95.06 103 GLY A O 1
ATOM 772 N N . GLU A 1 104 ? 12.951 -9.940 2.727 1.00 97.81 104 GLU A N 1
ATOM 773 C CA . GLU A 1 104 ? 13.991 -10.098 3.744 1.00 97.81 104 GLU A CA 1
ATOM 774 C C . GLU A 1 104 ? 14.563 -11.530 3.749 1.00 97.81 104 GLU A C 1
ATOM 776 O O . GLU A 1 104 ? 13.916 -12.468 3.264 1.00 97.81 104 GLU A O 1
ATOM 781 N N . PRO A 1 105 ? 15.769 -11.751 4.316 1.00 97.94 105 PRO A N 1
ATOM 782 C CA . PRO A 1 105 ? 16.326 -13.094 4.470 1.00 97.94 105 PRO A CA 1
ATOM 783 C C . PRO A 1 105 ? 15.365 -14.017 5.226 1.00 97.94 105 PRO A C 1
ATOM 785 O O . PRO A 1 105 ? 14.851 -13.617 6.267 1.00 97.94 105 PRO A O 1
ATOM 788 N N . GLU A 1 106 ? 15.189 -15.260 4.761 1.00 96.81 106 GLU A N 1
ATOM 789 C CA . GLU A 1 106 ? 14.190 -16.227 5.268 1.00 96.81 106 GLU A CA 1
ATOM 790 C C . GLU A 1 106 ? 14.141 -16.311 6.804 1.00 96.81 106 GLU A C 1
ATOM 792 O O . GLU A 1 106 ? 13.084 -16.189 7.418 1.00 96.81 106 GLU A O 1
ATOM 797 N N . VAL A 1 107 ? 15.309 -16.393 7.447 1.00 97.50 107 VAL A N 1
ATOM 798 C CA . VAL A 1 107 ? 15.441 -16.483 8.913 1.00 97.50 107 VAL A CA 1
ATOM 799 C C . VAL A 1 107 ? 14.962 -15.240 9.676 1.00 97.50 107 VAL A C 1
ATOM 801 O O . VAL A 1 107 ? 14.773 -15.311 10.887 1.00 97.50 107 VAL A O 1
ATOM 804 N N . LYS A 1 108 ? 14.794 -14.101 8.996 1.00 97.56 108 LYS A N 1
ATOM 805 C CA . LYS A 1 108 ? 14.347 -12.823 9.568 1.00 97.56 108 LYS A CA 1
ATOM 806 C C . LYS A 1 108 ? 12.946 -12.410 9.123 1.00 97.56 108 LYS A C 1
ATOM 808 O O . LYS A 1 108 ? 12.435 -11.427 9.649 1.00 97.56 108 LYS A O 1
ATOM 813 N N . GLN A 1 109 ? 12.310 -13.118 8.189 1.00 97.88 109 GLN A N 1
ATOM 814 C CA . GLN A 1 109 ? 11.027 -12.683 7.620 1.00 97.88 109 GLN A CA 1
ATOM 815 C C . GLN A 1 109 ? 9.954 -12.507 8.699 1.00 97.88 109 GLN A C 1
ATOM 817 O O . GLN A 1 109 ? 9.316 -11.463 8.755 1.00 97.88 109 GLN A O 1
ATOM 822 N N . ALA A 1 110 ? 9.839 -13.457 9.633 1.00 97.56 110 ALA A N 1
ATOM 823 C CA . ALA A 1 110 ? 8.894 -13.354 10.748 1.00 97.56 110 ALA A CA 1
ATOM 824 C C . ALA A 1 110 ? 9.169 -12.143 11.666 1.00 97.56 110 ALA A C 1
ATOM 826 O O . ALA A 1 110 ? 8.240 -11.502 12.155 1.00 97.56 110 ALA A O 1
ATOM 827 N N . GLU A 1 111 ? 10.444 -11.800 11.883 1.00 97.94 111 GLU A N 1
ATOM 828 C CA . GLU A 1 111 ? 10.837 -10.621 12.663 1.00 97.94 111 GLU A CA 1
ATOM 829 C C . GLU A 1 111 ? 10.426 -9.326 11.945 1.00 97.94 111 GLU A C 1
ATOM 831 O O . GLU A 1 111 ? 9.863 -8.420 12.564 1.00 97.94 111 GLU A O 1
ATOM 836 N N . TYR A 1 112 ? 10.693 -9.229 10.641 1.00 98.25 112 TYR A N 1
ATOM 837 C CA . TYR A 1 112 ? 10.365 -8.042 9.853 1.00 98.25 112 TYR A CA 1
ATOM 838 C C . TYR A 1 112 ? 8.872 -7.892 9.585 1.00 98.25 112 TYR A C 1
ATOM 840 O O . TYR A 1 112 ? 8.380 -6.770 9.649 1.00 98.25 112 TYR A O 1
ATOM 848 N N . GLU A 1 113 ? 8.134 -8.983 9.379 1.00 98.31 113 GLU A N 1
ATOM 849 C CA . GLU A 1 113 ? 6.674 -8.953 9.269 1.00 98.31 113 GLU A CA 1
ATOM 850 C C . GLU A 1 113 ? 6.059 -8.257 10.489 1.00 98.31 113 GLU A C 1
ATOM 852 O O . GLU A 1 113 ? 5.252 -7.335 10.349 1.00 98.31 113 GLU A O 1
ATOM 857 N N . GLN A 1 114 ? 6.492 -8.637 11.695 1.00 98.12 114 GLN A N 1
ATOM 858 C CA . GLN A 1 114 ? 5.982 -8.027 12.917 1.00 98.12 114 GLN A CA 1
ATOM 859 C C . GLN A 1 114 ? 6.376 -6.546 13.031 1.00 98.12 114 GLN A C 1
ATOM 861 O O . GLN A 1 114 ? 5.542 -5.729 13.422 1.00 98.12 114 GLN A O 1
ATOM 866 N N . LYS A 1 115 ? 7.603 -6.175 12.639 1.00 98.06 115 LYS A N 1
ATOM 867 C CA . LYS A 1 115 ? 8.043 -4.768 12.615 1.00 98.06 115 LYS A CA 1
ATOM 868 C C . LYS A 1 115 ? 7.245 -3.928 11.620 1.00 98.06 115 LYS A C 1
ATOM 870 O O . LYS A 1 115 ? 6.845 -2.816 11.952 1.00 98.06 115 LYS A O 1
ATOM 875 N N . TYR A 1 116 ? 7.006 -4.441 10.414 1.00 98.25 116 TYR A N 1
ATOM 876 C CA . TYR A 1 116 ? 6.208 -3.756 9.398 1.00 98.25 116 TYR A CA 1
ATOM 877 C C . TYR A 1 116 ? 4.755 -3.603 9.839 1.00 98.25 116 TYR A C 1
ATOM 879 O O . TYR A 1 116 ? 4.160 -2.545 9.641 1.00 98.25 116 TYR A O 1
ATOM 887 N N . TYR A 1 117 ? 4.204 -4.623 10.499 1.00 97.75 117 TYR A N 1
ATOM 888 C CA . TYR A 1 117 ? 2.862 -4.541 11.055 1.00 97.75 117 TYR A CA 1
ATOM 889 C C . TYR A 1 117 ? 2.785 -3.455 12.124 1.00 97.75 117 TYR A C 1
ATOM 891 O O . TYR A 1 117 ? 1.898 -2.615 12.063 1.00 97.75 117 TYR A O 1
ATOM 899 N N . GLU A 1 118 ? 3.741 -3.423 13.054 1.00 96.81 118 GLU A N 1
ATOM 900 C CA . GLU A 1 118 ? 3.770 -2.438 14.136 1.00 96.81 118 GLU A CA 1
ATOM 901 C C . GLU A 1 118 ? 3.854 -0.993 13.621 1.00 96.81 118 GLU A C 1
ATOM 903 O O . GLU A 1 118 ? 3.137 -0.118 14.108 1.00 96.81 118 GLU A O 1
ATOM 908 N N . ILE A 1 119 ? 4.694 -0.707 12.620 1.00 96.88 119 ILE A N 1
ATOM 909 C CA . ILE A 1 119 ? 4.795 0.660 12.078 1.00 96.88 119 ILE A CA 1
ATOM 910 C C . ILE A 1 119 ? 3.536 1.086 11.310 1.00 96.88 119 ILE A C 1
ATOM 912 O O . ILE A 1 119 ? 3.208 2.273 11.337 1.00 96.88 119 ILE A O 1
ATOM 916 N N . MET A 1 120 ? 2.826 0.148 10.669 1.00 96.19 120 MET A N 1
ATOM 917 C CA . MET A 1 120 ? 1.558 0.427 9.985 1.00 96.19 120 MET A CA 1
ATOM 918 C C . MET A 1 120 ? 0.399 0.574 10.969 1.00 96.19 120 MET A C 1
ATOM 920 O O . MET A 1 120 ? -0.354 1.538 10.874 1.00 96.19 120 MET A O 1
ATOM 924 N N . SER A 1 121 ? 0.282 -0.319 11.954 1.00 94.56 121 SER A N 1
ATOM 925 C CA . SER A 1 121 ? -0.787 -0.282 12.960 1.00 94.56 121 SER A CA 1
ATOM 926 C C . SER A 1 121 ? -0.695 0.937 13.877 1.00 94.56 121 SER A C 1
ATOM 928 O O . SER A 1 121 ? -1.715 1.465 14.308 1.00 94.56 121 SER A O 1
ATOM 930 N N . THR A 1 122 ? 0.522 1.429 14.125 1.00 93.75 122 THR A N 1
ATOM 931 C CA . THR A 1 122 ? 0.766 2.687 14.852 1.00 93.75 122 THR A CA 1
ATOM 932 C C . THR A 1 122 ? 0.770 3.924 13.951 1.00 93.75 122 THR A C 1
ATOM 934 O O . THR A 1 122 ? 1.070 5.017 14.431 1.00 93.75 122 THR A O 1
ATOM 937 N N . LEU A 1 123 ? 0.471 3.768 12.654 1.00 93.50 123 LEU A N 1
ATOM 938 C CA . LEU A 1 123 ? 0.446 4.832 11.642 1.00 93.50 123 LEU A CA 1
ATOM 939 C C . LEU A 1 123 ? 1.749 5.648 11.532 1.00 93.50 123 LEU A C 1
ATOM 941 O O . LEU A 1 123 ? 1.758 6.747 10.980 1.00 93.50 123 LEU A O 1
ATOM 945 N N . LYS A 1 124 ? 2.878 5.111 12.013 1.00 95.81 124 LYS A N 1
ATOM 946 C CA . LYS A 1 124 ? 4.206 5.732 11.857 1.00 95.81 124 LYS A CA 1
ATOM 947 C C . LYS A 1 124 ? 4.653 5.733 10.401 1.00 95.81 124 LYS A C 1
ATOM 949 O O . LYS A 1 124 ? 5.424 6.598 9.991 1.00 95.81 124 LYS A O 1
ATOM 954 N N . PHE A 1 125 ? 4.201 4.743 9.638 1.00 96.44 125 PHE A N 1
ATOM 955 C CA . PHE A 1 125 ? 4.457 4.630 8.214 1.00 96.44 125 PHE A CA 1
ATOM 956 C C . PHE A 1 125 ? 3.326 3.861 7.538 1.00 96.44 125 PHE A C 1
ATOM 958 O O . PHE A 1 125 ? 2.909 2.818 8.031 1.00 96.44 125 PHE A O 1
ATOM 965 N N . LEU A 1 126 ? 2.891 4.336 6.374 1.00 95.81 126 LEU A N 1
ATOM 966 C CA . LEU A 1 126 ? 2.031 3.584 5.469 1.00 95.81 126 LEU A CA 1
ATOM 967 C C . LEU A 1 126 ? 2.701 3.521 4.096 1.00 95.81 126 LEU A C 1
ATOM 969 O O . LEU A 1 126 ? 3.216 4.540 3.623 1.00 95.81 126 LEU A O 1
ATOM 973 N N . PRO A 1 127 ? 2.706 2.352 3.441 1.00 95.44 127 PRO A N 1
ATOM 974 C CA . PRO A 1 127 ? 3.192 2.258 2.080 1.00 95.44 127 PRO A CA 1
ATOM 975 C C . PRO A 1 127 ? 2.205 2.933 1.114 1.00 95.44 127 PRO A C 1
ATOM 977 O O . PRO A 1 127 ? 1.094 3.319 1.478 1.00 95.44 127 PRO A O 1
ATOM 980 N N . ASN A 1 128 ? 2.621 3.095 -0.142 1.00 95.00 128 ASN A N 1
ATOM 981 C CA . ASN A 1 128 ? 1.780 3.711 -1.165 1.00 95.00 128 ASN A CA 1
ATOM 982 C C . ASN A 1 128 ? 0.493 2.894 -1.430 1.00 95.00 128 ASN A C 1
ATOM 984 O O . ASN A 1 128 ? 0.383 1.716 -1.074 1.00 95.00 128 ASN A O 1
ATOM 988 N N . SER A 1 129 ? -0.475 3.509 -2.114 1.00 93.69 129 SER A N 1
ATOM 989 C CA . SER A 1 129 ? -1.753 2.858 -2.421 1.00 93.69 129 SER A CA 1
ATOM 990 C C . SER A 1 129 ? -1.602 1.542 -3.204 1.00 93.69 129 SER A C 1
ATOM 992 O O . SER A 1 129 ? -2.231 0.568 -2.790 1.00 93.69 129 SER A O 1
ATOM 994 N N . PRO A 1 130 ? -0.764 1.429 -4.261 1.00 93.38 130 PRO A N 1
ATOM 995 C CA . PRO A 1 130 ? -0.583 0.150 -4.954 1.00 93.38 130 PRO A CA 1
ATOM 996 C C . PRO A 1 130 ? -0.054 -0.967 -4.057 1.00 93.38 130 PRO A C 1
ATOM 998 O O . PRO A 1 130 ? -0.492 -2.104 -4.188 1.00 93.38 130 PRO A O 1
ATOM 1001 N N . THR A 1 131 ? 0.830 -0.664 -3.107 1.00 95.12 131 THR A N 1
ATOM 1002 C CA . THR A 1 131 ? 1.328 -1.667 -2.160 1.00 95.12 131 THR A CA 1
ATOM 1003 C C . THR A 1 131 ? 0.210 -2.166 -1.247 1.00 95.12 131 THR A C 1
ATOM 1005 O O . THR A 1 131 ? 0.058 -3.375 -1.099 1.00 95.12 131 THR A O 1
ATOM 1008 N N . LEU A 1 132 ? -0.616 -1.270 -0.692 1.00 95.81 132 LEU A N 1
ATOM 1009 C CA . LEU A 1 132 ? -1.749 -1.656 0.162 1.00 95.81 132 LEU A CA 1
ATOM 1010 C C . LEU A 1 132 ? -2.748 -2.562 -0.581 1.00 95.81 132 LEU A C 1
ATOM 1012 O O . LEU A 1 132 ? -3.182 -3.593 -0.060 1.00 95.81 132 LEU A O 1
ATOM 1016 N N . VAL A 1 133 ? -3.075 -2.212 -1.827 1.00 93.69 133 VAL A N 1
ATOM 1017 C CA . VAL A 1 133 ? -4.042 -2.967 -2.638 1.00 93.69 133 VAL A CA 1
ATOM 1018 C C . VAL A 1 133 ? -3.463 -4.306 -3.112 1.00 93.69 133 VAL A C 1
ATOM 1020 O O . VAL A 1 133 ? -4.137 -5.330 -3.024 1.00 93.69 133 VAL A O 1
ATOM 1023 N N . ASN A 1 134 ? -2.216 -4.327 -3.592 1.00 93.81 134 ASN A N 1
ATOM 1024 C CA . ASN A 1 134 ? -1.698 -5.448 -4.384 1.00 93.81 134 ASN A CA 1
ATOM 1025 C C . ASN A 1 134 ? -0.807 -6.429 -3.604 1.00 93.81 134 ASN A C 1
ATOM 1027 O O . ASN A 1 134 ? -0.704 -7.596 -4.000 1.00 93.81 134 ASN A O 1
ATOM 1031 N N . ALA A 1 135 ? -0.162 -6.018 -2.506 1.00 95.94 135 ALA A N 1
ATOM 1032 C CA . ALA A 1 135 ? 0.780 -6.882 -1.790 1.00 95.94 135 ALA A CA 1
ATOM 1033 C C . ALA A 1 135 ? 0.099 -8.165 -1.274 1.00 95.94 135 ALA A C 1
ATOM 1035 O O . ALA A 1 135 ? -0.977 -8.125 -0.685 1.00 95.94 135 ALA A O 1
ATOM 1036 N N . GLY A 1 136 ? 0.699 -9.331 -1.520 1.00 94.19 136 GLY A N 1
ATOM 1037 C CA . GLY A 1 136 ? 0.140 -10.617 -1.079 1.00 94.19 136 GLY A CA 1
ATOM 1038 C C . GLY A 1 136 ? -1.089 -11.098 -1.864 1.00 94.19 136 GLY A C 1
ATOM 1039 O O . GLY A 1 136 ? -1.719 -12.072 -1.463 1.00 94.19 136 GLY A O 1
ATOM 1040 N N . THR A 1 137 ? -1.440 -10.454 -2.985 1.00 91.88 137 THR A N 1
ATOM 1041 C CA . THR A 1 137 ? -2.566 -10.879 -3.847 1.00 91.88 137 THR A CA 1
ATOM 1042 C C . THR A 1 137 ? -2.134 -11.688 -5.075 1.00 91.88 137 THR A C 1
ATOM 1044 O O . THR A 1 137 ? -2.973 -12.265 -5.767 1.00 91.88 137 THR A O 1
ATOM 1047 N N . GLY A 1 138 ? -0.829 -11.718 -5.370 1.00 86.31 138 GLY A N 1
ATOM 1048 C CA . GLY A 1 138 ? -0.272 -12.349 -6.572 1.00 86.31 138 GLY A CA 1
ATOM 1049 C C . GLY A 1 138 ? -0.592 -11.610 -7.879 1.00 86.31 138 GLY A C 1
ATOM 1050 O O . GLY A 1 138 ? -0.399 -12.169 -8.957 1.00 86.31 138 GLY A O 1
ATOM 1051 N N . ARG A 1 139 ? -1.111 -10.379 -7.804 1.00 81.31 139 ARG A N 1
ATOM 1052 C CA . ARG A 1 139 ? -1.511 -9.557 -8.954 1.00 81.31 139 ARG A CA 1
ATOM 1053 C C . ARG A 1 139 ? -1.038 -8.113 -8.767 1.00 81.31 139 ARG A C 1
ATOM 1055 O O . ARG A 1 139 ? -0.949 -7.638 -7.642 1.00 81.31 139 ARG A O 1
ATOM 1062 N N . GLY A 1 140 ? -0.801 -7.414 -9.877 1.00 79.75 140 GLY A N 1
ATOM 1063 C CA . GLY A 1 140 ? -0.507 -5.976 -9.888 1.00 79.75 140 GLY A CA 1
ATOM 1064 C C . GLY A 1 140 ? 0.941 -5.608 -9.553 1.00 79.75 140 GLY A C 1
ATOM 1065 O O . GLY A 1 140 ? 1.765 -6.456 -9.213 1.00 79.75 140 GLY A O 1
ATOM 1066 N N . CYS A 1 141 ? 1.253 -4.319 -9.689 1.00 86.44 141 CYS A N 1
ATOM 1067 C CA . CYS A 1 141 ? 2.543 -3.746 -9.312 1.00 86.44 141 CYS A CA 1
ATOM 1068 C C . CYS A 1 141 ? 2.454 -3.091 -7.925 1.00 86.44 141 CYS A C 1
ATOM 1070 O O . CYS A 1 141 ? 1.422 -2.520 -7.573 1.00 86.44 141 CYS A O 1
ATOM 1072 N N . LEU A 1 142 ? 3.533 -3.151 -7.139 1.00 92.31 142 LEU A N 1
ATOM 1073 C CA . LEU A 1 142 ? 3.627 -2.438 -5.853 1.00 92.31 142 LEU A CA 1
ATOM 1074 C C . LEU A 1 142 ? 4.132 -0.992 -6.028 1.00 92.31 142 LEU A C 1
ATOM 1076 O O . LEU A 1 142 ? 3.979 -0.146 -5.145 1.00 92.31 142 LEU A O 1
ATOM 1080 N N . SER A 1 143 ? 4.728 -0.686 -7.180 1.00 90.62 143 SER A N 1
ATOM 1081 C CA . SER A 1 143 ? 5.198 0.652 -7.534 1.00 90.62 143 SER A CA 1
ATOM 1082 C C . SER A 1 143 ? 4.090 1.450 -8.215 1.00 90.62 143 SER A C 1
ATOM 1084 O O . SER A 1 143 ? 3.351 0.917 -9.037 1.00 90.62 143 SER A O 1
ATOM 1086 N N . ALA A 1 144 ? 3.996 2.734 -7.870 1.00 88.81 144 ALA A N 1
ATOM 1087 C CA . ALA A 1 144 ? 3.023 3.654 -8.456 1.00 88.81 144 ALA A CA 1
ATOM 1088 C C . ALA A 1 144 ? 3.614 4.483 -9.603 1.00 88.81 144 ALA A C 1
ATOM 1090 O O . ALA A 1 144 ? 2.953 4.671 -10.613 1.00 88.81 144 ALA A O 1
ATOM 1091 N N . CYS A 1 145 ? 4.838 4.985 -9.432 1.00 92.75 145 CYS A N 1
ATOM 1092 C CA . CYS A 1 145 ? 5.414 5.994 -10.316 1.00 92.75 145 CYS A CA 1
ATOM 1093 C C . CYS A 1 145 ? 6.505 5.394 -11.197 1.00 92.75 145 CYS A C 1
ATOM 1095 O O . CYS A 1 145 ? 7.424 4.742 -10.690 1.00 92.75 145 CYS A O 1
ATOM 1097 N N . PHE A 1 146 ? 6.439 5.682 -12.491 1.00 92.94 146 PHE A N 1
ATOM 1098 C CA . PHE A 1 146 ? 7.399 5.228 -13.483 1.00 92.94 146 PHE A CA 1
ATOM 1099 C C . PHE A 1 146 ? 7.972 6.416 -14.249 1.00 92.94 146 PHE A C 1
ATOM 1101 O O . PHE A 1 146 ? 7.308 7.413 -14.508 1.00 92.94 146 PHE A O 1
ATOM 1108 N N . VAL A 1 147 ? 9.243 6.304 -14.626 1.00 94.31 147 VAL A N 1
ATOM 1109 C CA . VAL A 1 147 ? 9.905 7.294 -15.475 1.00 94.31 147 VAL A CA 1
ATOM 1110 C C . VAL A 1 147 ? 10.317 6.590 -16.754 1.00 94.31 147 VAL A C 1
ATOM 1112 O O . VAL A 1 147 ? 11.107 5.648 -16.728 1.00 94.31 147 VAL A O 1
ATOM 1115 N N . VAL A 1 148 ? 9.766 7.052 -17.871 1.00 92.62 148 VAL A N 1
ATOM 1116 C CA . VAL A 1 148 ? 10.098 6.582 -19.217 1.00 92.62 148 VAL A CA 1
ATOM 1117 C C . VAL A 1 148 ? 10.775 7.713 -19.982 1.00 92.62 148 VAL A C 1
ATOM 1119 O O . VAL A 1 148 ? 10.381 8.873 -19.880 1.00 92.62 148 VAL A O 1
ATOM 1122 N N . SER A 1 149 ? 11.843 7.403 -20.712 1.00 93.44 149 SER A N 1
ATOM 1123 C CA . SER A 1 149 ? 12.645 8.402 -21.427 1.00 93.44 149 SER A CA 1
ATOM 1124 C C . SER A 1 149 ? 12.930 7.916 -22.847 1.00 93.44 149 SER A C 1
ATOM 1126 O O . SER A 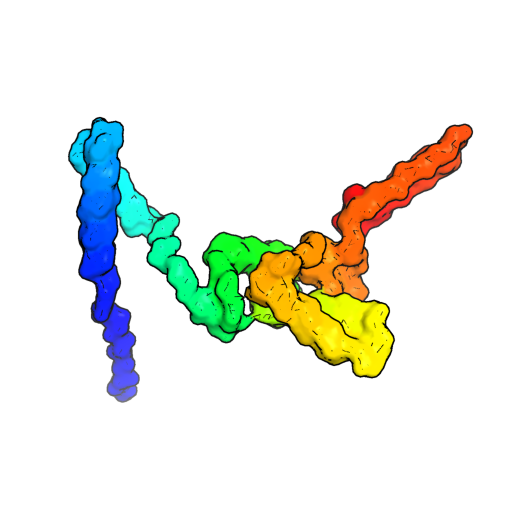1 149 ? 13.503 6.836 -22.996 1.00 93.44 149 SER A O 1
ATOM 1128 N N . PRO A 1 150 ? 12.510 8.661 -23.886 1.00 96.25 150 PRO A N 1
ATOM 1129 C CA . PRO A 1 150 ? 12.769 8.278 -25.266 1.00 96.25 150 PRO A CA 1
ATOM 1130 C C . PRO A 1 150 ? 14.174 8.701 -25.710 1.00 96.25 150 PRO A C 1
ATOM 1132 O O . PRO A 1 150 ? 14.686 9.743 -25.305 1.00 96.25 150 PRO A O 1
ATOM 1135 N N . GLU A 1 151 ? 14.768 7.912 -26.598 1.00 97.25 151 GLU A N 1
ATOM 1136 C CA . GLU A 1 151 ? 15.875 8.344 -27.449 1.00 97.25 151 GLU A CA 1
ATOM 1137 C C . GLU A 1 151 ? 15.358 9.203 -28.616 1.00 97.25 151 GLU A C 1
ATOM 1139 O O . GLU A 1 151 ? 14.170 9.172 -28.951 1.00 97.25 151 GLU A O 1
ATOM 1144 N N . ASP A 1 152 ? 16.258 9.932 -29.285 1.00 97.06 152 ASP A N 1
ATOM 1145 C CA . ASP A 1 152 ? 15.939 10.778 -30.446 1.00 97.06 152 ASP A CA 1
ATOM 1146 C C . ASP A 1 152 ? 15.753 9.953 -31.736 1.00 97.06 152 ASP A C 1
ATOM 1148 O O . ASP A 1 152 ? 16.497 10.062 -32.711 1.00 97.06 152 ASP A O 1
ATOM 1152 N N . ASN A 1 153 ? 14.787 9.033 -31.717 1.00 97.94 153 ASN A N 1
ATOM 1153 C CA . ASN A 1 153 ? 14.329 8.299 -32.892 1.00 97.94 153 ASN A CA 1
ATOM 1154 C C . ASN A 1 153 ? 12.862 7.865 -32.747 1.00 97.94 153 ASN A C 1
ATOM 1156 O O . ASN A 1 153 ? 12.354 7.628 -31.649 1.00 97.94 153 ASN A O 1
ATOM 1160 N N . ILE A 1 154 ? 12.170 7.730 -33.883 1.00 97.44 154 ILE A N 1
ATOM 1161 C CA . ILE A 1 154 ? 10.728 7.446 -33.901 1.00 97.44 154 ILE A CA 1
ATOM 1162 C C . ILE A 1 154 ? 10.384 6.084 -33.284 1.00 97.44 154 ILE A C 1
ATOM 1164 O O . ILE A 1 154 ? 9.345 5.944 -32.642 1.00 97.44 154 ILE A O 1
ATOM 1168 N N . GLN A 1 155 ? 11.258 5.085 -33.425 1.00 98.19 155 GLN A N 1
ATOM 1169 C CA . GLN A 1 155 ? 11.053 3.761 -32.843 1.00 98.19 155 GLN A CA 1
ATOM 1170 C C . GLN A 1 155 ? 11.034 3.835 -31.310 1.00 98.19 155 GLN A C 1
ATOM 1172 O O . GLN A 1 155 ? 10.134 3.271 -30.686 1.00 98.19 155 GLN A O 1
ATOM 1177 N N . SER A 1 156 ? 11.966 4.577 -30.704 1.00 97.56 156 SER A N 1
ATOM 1178 C CA . SER A 1 156 ? 12.015 4.781 -29.255 1.00 97.56 156 SER A CA 1
ATOM 1179 C C . SER A 1 156 ? 10.820 5.580 -28.741 1.00 97.56 156 SER A C 1
ATOM 1181 O O . SER A 1 156 ? 10.283 5.235 -27.691 1.00 97.56 156 SER A O 1
ATOM 1183 N N . ILE A 1 157 ? 10.377 6.613 -29.464 1.00 97.50 157 ILE A N 1
ATOM 1184 C CA . ILE A 1 157 ? 9.197 7.407 -29.084 1.00 97.50 157 ILE A CA 1
ATOM 1185 C C . ILE A 1 157 ? 7.945 6.520 -29.044 1.00 97.50 157 ILE A C 1
ATOM 1187 O O . ILE A 1 157 ? 7.213 6.515 -28.053 1.00 97.50 157 ILE A O 1
ATOM 1191 N N . MET A 1 158 ? 7.720 5.720 -30.091 1.00 97.94 158 MET A N 1
ATOM 1192 C CA . MET A 1 158 ? 6.567 4.816 -30.150 1.00 97.94 158 MET A CA 1
ATOM 1193 C C . MET A 1 158 ? 6.646 3.709 -29.093 1.00 97.94 158 MET A C 1
ATOM 1195 O O . MET A 1 158 ? 5.617 3.318 -28.542 1.00 97.94 158 MET A O 1
ATOM 1199 N N . LYS A 1 159 ? 7.855 3.230 -28.770 1.00 97.50 159 LYS A N 1
ATOM 1200 C CA . LYS A 1 159 ? 8.062 2.288 -27.666 1.00 97.50 159 LYS A CA 1
ATOM 1201 C C . LYS A 1 15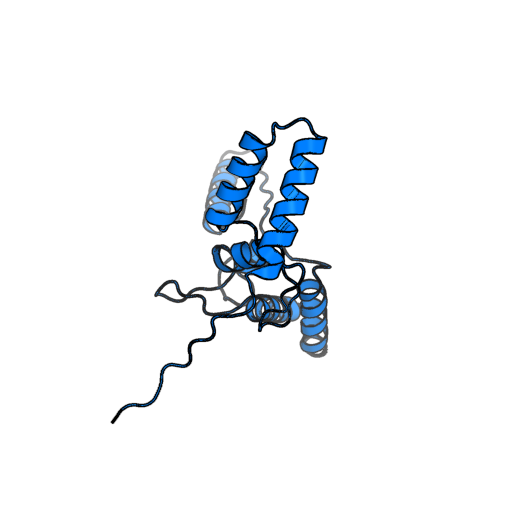9 ? 7.666 2.905 -26.324 1.00 97.50 159 LYS A C 1
ATOM 1203 O O . LYS A 1 159 ? 6.932 2.268 -25.582 1.00 97.50 159 LYS A O 1
ATOM 1208 N N . VAL A 1 160 ? 8.083 4.138 -26.036 1.00 97.19 160 VAL A N 1
ATOM 1209 C CA . VAL A 1 160 ? 7.703 4.834 -24.794 1.00 97.19 160 VAL A CA 1
ATOM 1210 C C . VAL A 1 160 ? 6.188 4.999 -24.684 1.00 97.19 160 VAL A C 1
ATOM 1212 O O . VAL A 1 160 ? 5.635 4.763 -23.615 1.00 97.19 160 VAL A O 1
ATOM 1215 N N . ALA A 1 161 ? 5.497 5.330 -25.778 1.00 96.06 161 ALA A N 1
ATOM 1216 C CA . ALA A 1 161 ? 4.034 5.396 -25.779 1.00 96.06 161 ALA A CA 1
ATOM 1217 C C . ALA A 1 161 ? 3.385 4.031 -25.474 1.00 96.06 161 ALA A C 1
ATOM 1219 O O . ALA A 1 161 ? 2.402 3.961 -24.736 1.00 96.06 161 ALA A O 1
ATOM 1220 N N . ASN A 1 162 ? 3.943 2.938 -26.010 1.00 96.44 162 ASN A N 1
ATOM 1221 C CA . ASN A 1 162 ? 3.490 1.586 -25.686 1.00 96.44 162 ASN A CA 1
ATOM 1222 C C . ASN A 1 162 ? 3.742 1.232 -24.212 1.00 96.44 162 ASN A C 1
ATOM 1224 O O . ASN A 1 162 ? 2.831 0.744 -23.547 1.00 96.44 162 ASN A O 1
ATOM 1228 N N . ASP A 1 163 ? 4.941 1.519 -23.701 1.00 95.56 163 ASP A N 1
ATOM 1229 C CA . ASP A 1 163 ? 5.310 1.276 -22.307 1.00 95.56 163 ASP A CA 1
ATOM 1230 C C . ASP A 1 163 ? 4.395 2.070 -21.358 1.00 95.56 163 ASP A C 1
ATOM 1232 O O . ASP A 1 163 ? 3.888 1.503 -20.394 1.00 95.56 163 ASP A O 1
ATOM 1236 N N . ALA A 1 164 ? 4.105 3.340 -21.663 1.00 94.69 164 ALA A N 1
ATOM 1237 C CA . ALA A 1 164 ? 3.182 4.178 -20.895 1.00 94.69 164 ALA A CA 1
ATOM 1238 C C . ALA A 1 164 ? 1.763 3.586 -20.851 1.00 94.69 164 ALA A C 1
ATOM 1240 O O . ALA A 1 164 ? 1.194 3.434 -19.774 1.00 94.69 164 ALA A O 1
ATOM 1241 N N . ALA A 1 165 ? 1.220 3.151 -21.995 1.00 95.00 165 ALA A N 1
ATOM 1242 C CA . ALA A 1 165 ? -0.090 2.498 -22.038 1.00 95.00 165 ALA A CA 1
ATOM 1243 C C . ALA A 1 165 ? -0.120 1.191 -21.222 1.00 95.00 165 ALA A C 1
ATOM 1245 O O . ALA A 1 165 ? -1.128 0.852 -20.597 1.00 95.00 165 ALA A O 1
ATOM 1246 N N . MET A 1 166 ? 0.989 0.445 -21.209 1.00 92.94 166 MET A N 1
ATOM 1247 C CA . MET A 1 166 ? 1.117 -0.748 -20.374 1.00 92.94 166 MET A CA 1
ATOM 1248 C C . MET A 1 166 ? 1.204 -0.396 -18.886 1.00 92.94 166 MET A C 1
ATOM 1250 O O . MET A 1 166 ? 0.560 -1.068 -18.084 1.00 92.94 166 MET A O 1
ATOM 1254 N N . ILE A 1 167 ? 1.948 0.647 -18.514 1.00 92.12 167 ILE A N 1
ATOM 1255 C CA . ILE A 1 167 ? 2.041 1.156 -17.138 1.00 92.12 167 ILE A CA 1
ATOM 1256 C C . ILE A 1 167 ? 0.650 1.553 -16.624 1.00 92.12 167 ILE A C 1
ATOM 1258 O O . ILE A 1 167 ? 0.225 1.044 -15.585 1.00 92.12 167 ILE A O 1
ATOM 1262 N N . GLU A 1 168 ? -0.101 2.348 -17.393 1.00 89.75 168 GLU A N 1
ATOM 1263 C CA . GLU A 1 168 ? -1.468 2.760 -17.042 1.00 89.75 168 GLU A CA 1
ATOM 1264 C C . GLU A 1 168 ? -2.405 1.558 -16.875 1.00 89.75 168 GLU A C 1
ATOM 1266 O O . GLU A 1 168 ? -3.159 1.478 -15.904 1.00 89.75 168 GLU A O 1
ATOM 1271 N N . LYS A 1 169 ? -2.322 0.567 -17.776 1.00 88.38 169 LYS A N 1
ATOM 1272 C CA . LYS A 1 169 ? -3.113 -0.672 -17.685 1.00 88.38 169 LYS A CA 1
ATOM 1273 C C . LYS A 1 169 ? -2.886 -1.417 -16.364 1.00 88.38 169 LYS A C 1
ATOM 1275 O O . LYS A 1 169 ? -3.806 -2.068 -15.870 1.00 88.38 169 LYS A O 1
ATOM 1280 N N . TRP A 1 170 ? -1.677 -1.351 -15.810 1.00 84.94 170 TRP A N 1
ATOM 1281 C CA . TRP A 1 170 ? -1.321 -1.982 -14.536 1.00 84.94 170 TRP A CA 1
ATOM 1282 C C . TRP A 1 170 ? -1.519 -1.066 -13.318 1.00 84.94 170 TRP A C 1
ATOM 1284 O O . TRP A 1 170 ? -1.194 -1.475 -12.202 1.00 84.94 170 TRP A O 1
ATOM 1294 N N . GLY A 1 171 ? -2.088 0.129 -13.509 1.00 80.81 171 GLY A N 1
ATOM 1295 C CA . GLY A 1 171 ? -2.374 1.091 -12.444 1.00 80.8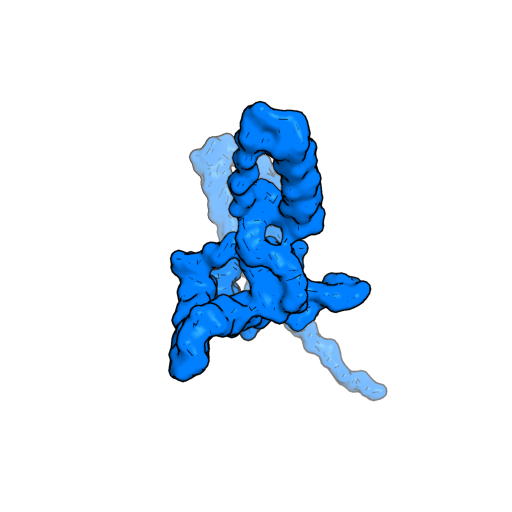1 171 GLY A CA 1
ATOM 1296 C C . GLY A 1 171 ? -1.166 1.919 -12.003 1.00 80.81 171 GLY A C 1
ATOM 1297 O O . GLY A 1 171 ? -1.186 2.474 -10.905 1.00 80.81 171 GLY A O 1
ATOM 1298 N N . GLY A 1 172 ? -0.115 1.974 -12.824 1.00 85.06 172 GLY A N 1
ATOM 1299 C CA . GLY A 1 172 ? 0.994 2.906 -12.649 1.00 85.06 172 GLY A CA 1
ATOM 1300 C C . GLY A 1 172 ? 0.747 4.230 -13.374 1.00 85.06 172 GLY A C 1
ATOM 1301 O O . GLY A 1 172 ? -0.100 4.303 -14.265 1.00 85.06 172 GLY A O 1
ATOM 1302 N N . GLY A 1 173 ? 1.504 5.259 -12.999 1.00 83.88 173 GLY A N 1
ATOM 1303 C CA . GLY A 1 173 ? 1.512 6.575 -13.640 1.00 83.88 173 GLY A CA 1
ATOM 1304 C C . GLY A 1 173 ? 2.906 7.156 -13.798 1.00 83.88 173 GLY A C 1
ATOM 1305 O O . GLY A 1 173 ? 3.888 6.502 -13.367 1.00 83.88 173 GLY A O 1
#

Secondary structure (DSSP, 8-state):
----------SSSHHHHHHHHHHHHHHHHTT--HHHHHHHHHHHHHHT-----TT---TT-----HHHHHHHHHHTS-B-TTS-BSS-HHHHHHHHHHHHHTTS-GGGHHHHHHHHHHHHHTTS----HHHHHHTTTT-S-S---------SSHHHHHHHHHHHHHHHHTT--

Sequence (173 aa):
MTQGVVSGESSNSGDREEIREDVVKALESVGVSGEVAAALT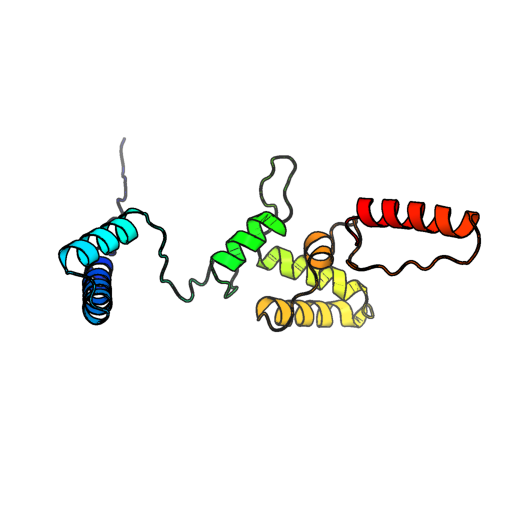NTILESGEIDVSDNQIHSDGLSLSDNARFIIEKRYLRRDDNGEPTEDAEGLFRRVSSAVALGEPEVKQAEYEQKYYEIMSTLKFLPNSPTLVNAGTGRGCLSACFVVSPEDNIQSIMKVANDAAMIEKWGGG

pLDDT: mean 83.0, std 18.32, range [28.53, 98.31]

Foldseek 3Di:
DDDDDDDPDDDPPPVLVVVLVVQLVVCVVVPHDSVRSNVVSVCVVVVVPDDPDQDDCPPLNANDDPVRQVCCLVQQFDADPVRHGPDGPLRLQLQLLLQVLVVPDPVCSVVRSVVSSVCVSVVVDDQDSLSSRPRNVPAADSDAEDDQDADPDPVRVVVSVVVVVVCVVRNHD